Protein AF-A0A8B8G9J5-F1 (afdb_monomer_lite)

Organism: NCBI:txid143950

Radius of gyration: 15.04 Å; chains: 1; bounding box: 40×35×44 Å

Secondary structure (DSSP, 8-state):
----SS-HHHHTHHHHSTHHHHHHHHHH-HHHHHHHHTS-HHHHHHHHHHHHHHH----BTTBPPPPHHHHHHHHHHHHHH---HHHHHHHHS--HHHHHHHHHHHHHHHHHHHHHHH--

Structure (mmCIF, N/CA/C/O backbone):
data_AF-A0A8B8G9J5-F1
#
_entry.id   AF-A0A8B8G9J5-F1
#
loop_
_atom_site.group_PDB
_atom_site.id
_atom_site.type_symbol
_atom_site.label_atom_id
_atom_site.label_alt_id
_atom_site.label_comp_id
_atom_site.label_asym_id
_atom_site.label_entity_id
_atom_site.label_seq_id
_atom_site.pdbx_PDB_ins_code
_atom_site.Cartn_x
_atom_site.Cartn_y
_atom_site.Cartn_z
_atom_site.occupancy
_atom_site.B_iso_or_equiv
_atom_site.auth_seq_id
_atom_site.auth_comp_id
_atom_site.auth_asym_id
_atom_site.auth_atom_id
_atom_site.pdbx_PDB_model_num
ATOM 1 N N . MET A 1 1 ? 13.638 -12.568 -29.662 1.00 49.88 1 MET A N 1
ATOM 2 C CA . MET A 1 1 ? 13.649 -11.459 -28.677 1.00 49.88 1 MET A CA 1
ATOM 3 C C . MET A 1 1 ? 13.140 -12.001 -27.340 1.00 49.88 1 MET A C 1
ATOM 5 O O . MET A 1 1 ? 11.997 -12.434 -27.282 1.00 49.88 1 MET A O 1
ATOM 9 N N . ARG A 1 2 ? 13.976 -12.105 -26.293 1.00 57.41 2 ARG A N 1
ATOM 10 C CA . ARG A 1 2 ? 13.535 -12.636 -24.984 1.00 57.41 2 ARG A CA 1
ATOM 11 C C . ARG A 1 2 ? 12.604 -11.619 -24.310 1.00 57.41 2 ARG A C 1
ATOM 13 O O . ARG A 1 2 ? 12.999 -10.474 -24.098 1.00 57.41 2 ARG A O 1
ATOM 20 N N . ARG A 1 3 ? 11.370 -12.023 -23.993 1.00 68.06 3 ARG A N 1
ATOM 21 C CA . ARG A 1 3 ? 10.384 -11.196 -23.280 1.00 68.06 3 ARG A CA 1
ATOM 22 C C . ARG A 1 3 ? 10.941 -10.893 -21.884 1.00 68.06 3 ARG A C 1
ATOM 24 O O . ARG A 1 3 ? 11.170 -11.819 -21.110 1.00 68.06 3 ARG A O 1
ATOM 31 N N . LYS A 1 4 ? 11.220 -9.619 -21.574 1.00 71.56 4 LYS A N 1
ATOM 32 C CA . LYS A 1 4 ? 11.638 -9.217 -20.219 1.00 71.56 4 LYS A CA 1
ATOM 33 C C . LYS A 1 4 ? 10.503 -9.555 -19.253 1.00 71.56 4 LYS A C 1
ATOM 35 O O . LYS A 1 4 ? 9.411 -9.013 -19.397 1.00 71.56 4 LYS A O 1
ATOM 40 N N . TRP A 1 5 ? 10.772 -10.460 -18.315 1.00 75.62 5 TRP A N 1
ATOM 41 C CA . TRP A 1 5 ? 9.783 -10.974 -17.365 1.00 75.62 5 TRP A CA 1
ATOM 42 C C . TRP A 1 5 ? 9.263 -9.874 -16.426 1.00 75.62 5 TRP A C 1
ATOM 44 O O . TRP A 1 5 ? 8.059 -9.739 -16.242 1.00 75.62 5 TRP A O 1
ATOM 54 N N . VAL A 1 6 ? 10.158 -9.011 -15.927 1.00 81.88 6 VAL A N 1
ATOM 55 C CA . VAL A 1 6 ? 9.835 -7.801 -15.152 1.00 81.88 6 VAL A CA 1
ATOM 56 C C . VAL A 1 6 ? 10.742 -6.651 -15.610 1.00 81.88 6 VAL A C 1
ATOM 58 O O . VAL A 1 6 ? 11.882 -6.866 -16.024 1.00 81.88 6 VAL A O 1
ATOM 61 N N . LYS A 1 7 ? 10.235 -5.411 -15.582 1.00 88.19 7 LYS A N 1
ATOM 62 C CA . LYS A 1 7 ? 11.041 -4.213 -15.877 1.00 88.19 7 LYS A CA 1
ATOM 63 C C . LYS A 1 7 ? 12.026 -3.968 -14.728 1.00 88.19 7 LYS A C 1
ATOM 65 O O . LYS A 1 7 ? 11.616 -3.984 -13.576 1.00 88.19 7 LYS A O 1
ATOM 70 N N . ASN A 1 8 ? 13.288 -3.662 -15.031 1.00 90.44 8 ASN A N 1
ATOM 71 C CA . ASN A 1 8 ? 14.350 -3.524 -14.019 1.00 90.44 8 ASN A CA 1
ATOM 72 C C . ASN A 1 8 ? 14.001 -2.566 -12.866 1.00 90.44 8 ASN A C 1
ATOM 74 O O . ASN A 1 8 ? 14.330 -2.851 -11.722 1.00 90.44 8 ASN A O 1
ATOM 78 N N . TRP A 1 9 ? 13.322 -1.453 -13.148 1.00 90.50 9 TRP A N 1
ATOM 79 C CA . TRP A 1 9 ? 12.940 -0.486 -12.114 1.00 90.50 9 TRP A CA 1
ATOM 80 C C . TRP A 1 9 ? 11.832 -1.007 -11.179 1.00 90.50 9 TRP A C 1
ATOM 82 O O . TRP A 1 9 ? 11.845 -0.677 -10.004 1.00 90.50 9 TRP A O 1
ATOM 92 N N . LEU A 1 10 ? 10.934 -1.882 -11.659 1.00 89.88 10 LEU A N 1
ATOM 93 C CA . LEU A 1 10 ? 9.927 -2.561 -10.823 1.00 89.88 10 LEU A CA 1
ATOM 94 C C . LEU A 1 10 ? 10.555 -3.648 -9.941 1.00 89.88 10 LEU A C 1
ATOM 96 O O . LEU A 1 10 ? 10.069 -3.925 -8.850 1.00 89.88 10 LEU A O 1
ATOM 100 N N . ALA A 1 11 ? 11.626 -4.287 -10.420 1.00 87.75 11 ALA A N 1
ATOM 101 C CA . ALA A 1 11 ? 12.386 -5.241 -9.615 1.00 87.75 11 ALA A CA 1
ATOM 102 C C . ALA A 1 11 ? 13.159 -4.550 -8.476 1.00 87.75 11 ALA A C 1
ATOM 104 O O . ALA A 1 11 ? 13.412 -5.180 -7.458 1.00 87.75 11 ALA A O 1
ATOM 105 N N . ARG A 1 12 ? 13.486 -3.259 -8.640 1.00 88.62 12 ARG A N 1
ATOM 106 C CA . ARG A 1 12 ? 14.212 -2.408 -7.681 1.00 88.62 12 ARG A CA 1
ATOM 107 C C . ARG A 1 12 ? 13.273 -1.416 -6.977 1.00 88.62 12 ARG A C 1
ATOM 109 O O . ARG A 1 12 ? 13.561 -0.220 -6.900 1.00 88.62 12 ARG A O 1
ATOM 116 N N . ARG A 1 13 ? 12.098 -1.891 -6.548 1.00 87.50 13 ARG A N 1
ATOM 117 C CA . ARG A 1 13 ? 11.067 -1.047 -5.909 1.00 87.50 13 ARG A CA 1
ATOM 118 C C . ARG A 1 13 ? 11.510 -0.470 -4.562 1.00 87.50 13 ARG A C 1
ATOM 120 O O . ARG A 1 13 ? 11.020 0.573 -4.165 1.00 87.50 13 ARG A O 1
ATOM 127 N N . ASP A 1 14 ? 12.445 -1.128 -3.894 1.00 86.12 14 ASP A N 1
ATOM 128 C CA . ASP A 1 14 ? 13.131 -0.662 -2.688 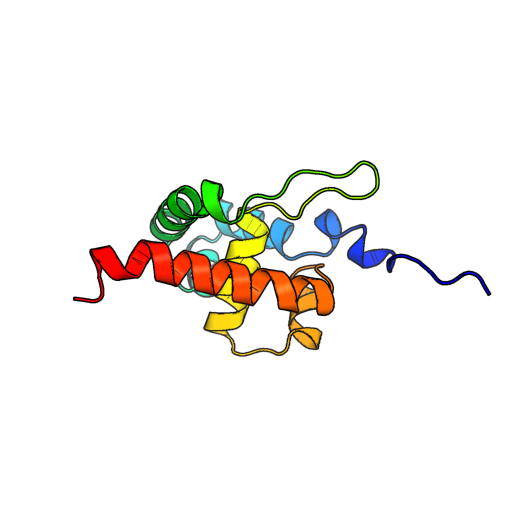1.00 86.12 14 ASP A CA 1
ATOM 129 C C . ASP A 1 14 ? 13.892 0.652 -2.920 1.00 86.12 14 ASP A C 1
ATOM 131 O O . ASP A 1 14 ? 13.998 1.478 -2.021 1.00 86.12 14 ASP A O 1
ATOM 135 N N . LEU A 1 15 ? 14.378 0.877 -4.144 1.00 86.88 15 LEU A N 1
ATOM 136 C CA . LEU A 1 15 ? 15.111 2.091 -4.503 1.00 86.88 15 LEU A CA 1
ATOM 137 C C . LEU A 1 15 ? 14.226 3.160 -5.140 1.00 86.88 15 LEU A C 1
ATOM 139 O O . LEU A 1 15 ? 14.432 4.344 -4.900 1.00 86.88 15 LEU A O 1
ATOM 143 N N . PHE A 1 16 ? 13.282 2.754 -5.993 1.00 89.06 16 PHE A N 1
ATOM 144 C CA . PHE A 1 16 ? 12.488 3.688 -6.804 1.00 89.06 16 PHE A CA 1
ATOM 145 C C . PHE A 1 16 ? 11.046 3.873 -6.323 1.00 89.06 16 PHE A C 1
ATOM 147 O O . PHE A 1 16 ? 10.352 4.759 -6.815 1.00 89.06 16 PHE A O 1
ATOM 154 N N . GLY A 1 17 ? 10.573 3.032 -5.406 1.00 91.25 17 GLY A N 1
ATOM 155 C CA . GLY A 1 17 ? 9.257 3.160 -4.799 1.00 91.25 17 GLY A CA 1
ATOM 156 C C . GLY A 1 17 ? 9.252 4.187 -3.671 1.00 91.25 17 GLY A C 1
ATOM 157 O O . GLY A 1 17 ? 10.269 4.499 -3.057 1.00 91.25 17 GLY A O 1
ATOM 158 N N . HIS A 1 18 ? 8.064 4.684 -3.353 1.00 94.38 18 HIS A N 1
ATOM 159 C CA . HIS A 1 18 ? 7.844 5.684 -2.312 1.00 94.38 18 HIS A CA 1
ATOM 160 C C . HIS A 1 18 ? 8.210 5.253 -0.884 1.00 94.38 18 HIS A C 1
ATOM 162 O O . HIS A 1 18 ? 8.227 6.110 -0.010 1.00 94.38 18 HIS A O 1
ATOM 168 N N . MET A 1 19 ? 8.507 3.977 -0.613 1.00 94.75 19 MET A N 1
ATOM 169 C CA . MET A 1 19 ? 8.745 3.502 0.757 1.00 94.75 19 MET A CA 1
ATOM 170 C C . MET A 1 19 ? 9.930 4.201 1.422 1.00 94.75 19 MET A C 1
ATOM 172 O O . MET A 1 19 ? 9.847 4.560 2.592 1.00 94.75 19 MET A O 1
ATOM 176 N N . THR A 1 20 ? 10.992 4.475 0.663 1.00 93.31 20 THR A N 1
ATOM 177 C CA . THR A 1 20 ? 12.154 5.230 1.154 1.00 93.31 20 THR A CA 1
ATOM 178 C C . THR A 1 20 ? 11.767 6.649 1.565 1.00 93.31 20 THR A C 1
ATOM 180 O O . THR A 1 20 ? 12.155 7.101 2.637 1.00 93.31 20 THR A O 1
ATOM 183 N N . LEU A 1 21 ? 10.935 7.323 0.763 1.00 94.69 21 LEU A N 1
ATOM 184 C CA . LEU A 1 21 ? 10.392 8.635 1.118 1.00 94.69 21 LEU A CA 1
ATOM 185 C C . LEU A 1 21 ? 9.488 8.546 2.353 1.00 94.69 21 LEU A C 1
ATOM 187 O O . LEU A 1 21 ? 9.582 9.385 3.234 1.00 94.69 21 LEU A O 1
ATOM 191 N N . LEU A 1 22 ? 8.618 7.541 2.448 1.00 95.50 22 LEU A N 1
ATOM 192 C CA . LEU A 1 22 ? 7.703 7.411 3.585 1.00 95.50 22 LEU A CA 1
ATOM 193 C C . LEU A 1 22 ? 8.434 7.150 4.900 1.00 95.50 22 LEU A C 1
ATOM 195 O O . LEU A 1 22 ? 7.986 7.636 5.935 1.00 95.50 22 LEU A O 1
ATOM 199 N N . LYS A 1 23 ? 9.566 6.442 4.858 1.00 94.69 23 LYS A N 1
ATOM 200 C CA . LYS A 1 23 ? 10.442 6.289 6.018 1.00 94.69 23 LYS A CA 1
ATOM 201 C C . LYS A 1 23 ? 11.013 7.637 6.468 1.00 94.69 23 LYS A C 1
ATOM 203 O O . LYS A 1 23 ? 10.898 7.969 7.642 1.00 94.69 23 LYS A O 1
ATOM 208 N N . GLU A 1 24 ? 11.537 8.425 5.531 1.00 96.31 24 GLU A N 1
ATOM 209 C CA . GLU A 1 24 ? 12.049 9.776 5.795 1.00 96.31 24 GLU A CA 1
ATOM 210 C C . GLU A 1 24 ? 10.963 10.688 6.390 1.00 96.31 24 GLU A C 1
ATOM 212 O O . GLU A 1 24 ? 11.170 11.322 7.421 1.00 96.31 24 GLU A O 1
ATOM 217 N N . LEU A 1 25 ? 9.762 10.698 5.798 1.00 96.69 25 LEU A N 1
ATOM 218 C CA . LEU A 1 25 ? 8.640 11.496 6.303 1.00 96.69 25 LEU A CA 1
ATOM 219 C C . LEU A 1 25 ? 8.184 11.040 7.693 1.00 96.69 25 LEU A C 1
ATOM 22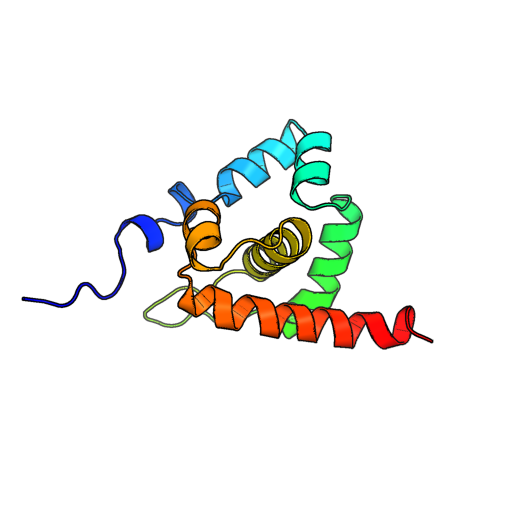1 O O . LEU A 1 25 ? 7.772 11.858 8.507 1.00 96.69 25 LEU A O 1
ATOM 225 N N . ASN A 1 26 ? 8.245 9.744 7.987 1.00 95.44 26 ASN A N 1
ATOM 226 C CA . ASN A 1 26 ? 7.885 9.236 9.305 1.00 95.44 26 ASN A CA 1
ATOM 227 C C . ASN A 1 26 ? 8.850 9.692 10.404 1.00 95.44 26 ASN A C 1
ATOM 229 O O . ASN A 1 26 ? 8.417 9.911 11.532 1.00 95.44 26 ASN A O 1
ATOM 233 N N . GLU A 1 27 ? 10.135 9.811 10.083 1.00 95.69 27 GLU A N 1
ATOM 234 C CA . GLU A 1 27 ? 11.176 10.192 11.039 1.00 95.69 27 GLU A CA 1
ATOM 235 C C . GLU A 1 27 ? 11.285 11.716 11.188 1.00 95.69 27 GLU A C 1
ATOM 237 O O . GLU A 1 27 ? 11.427 12.206 12.309 1.00 95.69 27 GLU A O 1
ATOM 242 N N . ASN A 1 28 ? 11.156 12.463 10.086 1.00 97.25 28 ASN A N 1
ATOM 243 C CA . ASN A 1 28 ? 11.504 13.884 10.048 1.00 97.25 28 ASN A CA 1
ATOM 244 C C . ASN A 1 28 ? 10.311 14.821 9.781 1.00 97.25 28 ASN A C 1
ATOM 246 O O . ASN A 1 28 ? 10.335 15.958 10.238 1.00 97.25 28 ASN A O 1
ATOM 250 N N . GLU A 1 29 ? 9.248 14.364 9.104 1.00 97.00 29 GLU A N 1
ATOM 251 C CA . GLU A 1 29 ? 8.133 15.220 8.647 1.00 97.00 29 GLU A CA 1
ATOM 252 C C . GLU A 1 29 ? 6.744 14.560 8.836 1.00 97.00 29 GLU A C 1
ATOM 254 O O . GLU A 1 29 ? 6.025 14.255 7.871 1.00 97.00 29 GLU A O 1
ATOM 259 N N . PRO A 1 30 ? 6.295 14.331 10.087 1.00 94.50 30 PRO A N 1
ATOM 260 C CA . PRO A 1 30 ? 5.082 13.556 10.372 1.00 94.50 30 PRO A CA 1
ATOM 261 C C . PRO A 1 30 ? 3.790 14.200 9.840 1.00 94.50 30 PRO A C 1
ATOM 263 O O . PRO A 1 30 ? 2.811 13.499 9.565 1.00 94.50 30 PRO A O 1
ATOM 266 N N . ASN A 1 31 ? 3.768 15.525 9.664 1.00 96.31 31 ASN A N 1
ATOM 267 C CA . ASN A 1 31 ? 2.637 16.226 9.050 1.00 96.31 31 ASN A CA 1
ATOM 268 C C . ASN A 1 31 ? 2.508 15.896 7.558 1.00 96.31 31 ASN A C 1
ATOM 270 O O . ASN A 1 31 ? 1.393 15.679 7.072 1.00 96.31 31 ASN A O 1
ATOM 274 N N . ASP A 1 32 ? 3.631 15.782 6.853 1.00 96.81 32 ASP A N 1
ATOM 275 C CA . ASP A 1 32 ? 3.651 15.388 5.448 1.00 96.81 32 ASP A CA 1
ATOM 276 C C . ASP A 1 32 ? 3.304 13.912 5.286 1.00 96.81 32 ASP A C 1
ATOM 278 O O . ASP A 1 32 ? 2.541 13.563 4.382 1.00 96.81 32 ASP A O 1
ATOM 282 N N . LEU A 1 33 ? 3.751 13.050 6.207 1.00 96.25 33 LEU A N 1
ATOM 283 C CA . LEU A 1 33 ? 3.300 11.660 6.250 1.00 96.25 33 LEU A CA 1
ATOM 284 C C 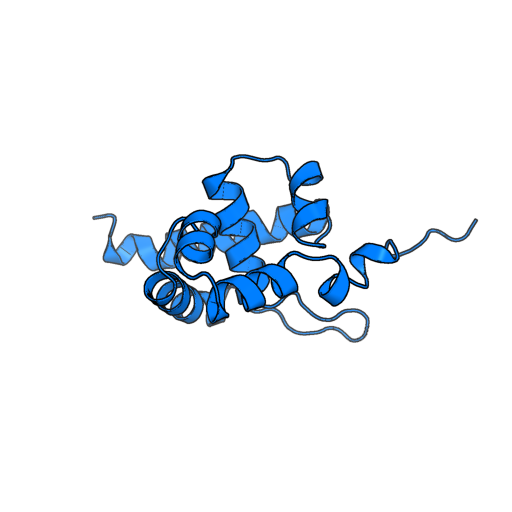. LEU A 1 33 ? 1.779 11.576 6.442 1.00 96.25 33 LEU A C 1
ATOM 286 O O . LEU A 1 33 ? 1.098 10.862 5.703 1.00 96.25 33 LEU A O 1
ATOM 290 N N . LYS A 1 34 ? 1.223 12.338 7.391 1.00 95.62 34 LYS A N 1
ATOM 291 C CA . LYS A 1 34 ? -0.226 12.396 7.626 1.00 95.62 34 LYS A CA 1
ATOM 292 C C . LYS A 1 34 ? -0.977 12.880 6.386 1.00 95.62 34 LYS A C 1
ATOM 294 O O . LYS A 1 34 ? -2.007 12.309 6.027 1.00 95.62 34 LYS A O 1
ATOM 299 N N . ASN A 1 35 ? -0.466 13.906 5.705 1.00 95.25 35 ASN A N 1
ATOM 300 C CA . ASN A 1 35 ? -1.030 14.385 4.445 1.00 95.25 35 ASN A CA 1
ATOM 301 C C . ASN A 1 35 ? -0.952 13.312 3.346 1.00 95.25 35 ASN A C 1
ATOM 303 O O . ASN A 1 35 ? -1.910 13.128 2.592 1.00 95.25 35 ASN A O 1
ATOM 307 N N . TYR A 1 36 ? 0.153 12.566 3.284 1.00 94.88 36 TYR A N 1
ATOM 308 C CA . TYR A 1 36 ? 0.356 11.487 2.324 1.00 94.88 36 TYR A CA 1
ATOM 309 C C . TYR A 1 36 ? -0.635 10.336 2.523 1.00 94.88 36 TYR A C 1
ATOM 311 O O .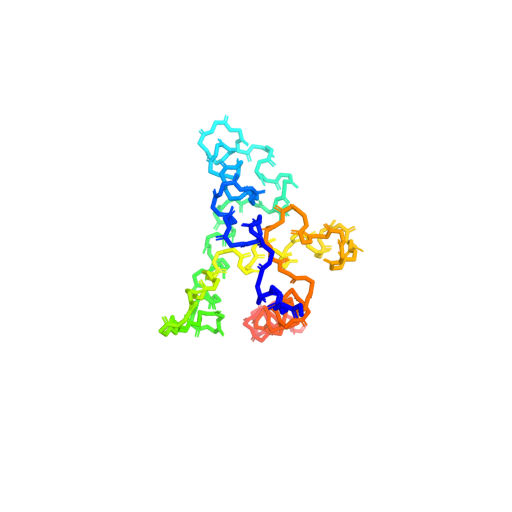 TYR A 1 36 ? -1.248 9.890 1.549 1.00 94.88 36 TYR A O 1
ATOM 319 N N . LEU A 1 37 ? -0.778 9.862 3.766 1.00 93.69 37 LEU A N 1
ATOM 320 C CA . LEU A 1 37 ? -1.637 8.736 4.148 1.00 93.69 37 LEU A CA 1
ATOM 321 C C . LEU A 1 37 ? -3.117 9.128 4.277 1.00 93.69 37 LEU A C 1
ATOM 323 O O . LEU A 1 37 ? -3.974 8.250 4.277 1.00 93.69 37 LEU A O 1
ATOM 327 N N . ARG A 1 38 ? -3.421 10.430 4.396 1.00 94.56 38 ARG A N 1
ATOM 328 C CA . ARG A 1 38 ? -4.738 10.976 4.790 1.00 94.56 38 ARG A CA 1
ATOM 329 C C . ARG A 1 38 ? -5.235 10.475 6.152 1.00 94.56 38 ARG A C 1
ATOM 331 O O . ARG A 1 38 ? -6.424 10.549 6.442 1.00 94.56 38 ARG A O 1
ATOM 338 N N . MET A 1 39 ? -4.325 10.006 7.000 1.00 94.88 39 MET A N 1
ATOM 339 C CA . MET A 1 39 ? -4.598 9.531 8.355 1.00 94.88 39 MET A CA 1
ATOM 340 C C . MET A 1 39 ? -3.364 9.703 9.233 1.00 94.88 39 MET A C 1
ATOM 342 O O . MET A 1 39 ? -2.254 9.863 8.723 1.00 94.88 39 MET A O 1
ATOM 346 N N . SER A 1 40 ? -3.553 9.710 10.552 1.00 95.94 40 SER A N 1
ATOM 347 C CA . SER A 1 40 ? -2.423 9.753 11.477 1.00 95.94 40 SER A CA 1
ATOM 348 C C . SER A 1 40 ? -1.629 8.440 11.417 1.00 95.94 40 SER A C 1
ATOM 350 O O . SER A 1 40 ? -2.186 7.387 11.102 1.00 95.94 40 SER A O 1
ATOM 352 N N . LYS A 1 41 ? -0.328 8.485 11.730 1.00 95.56 41 LYS A N 1
ATOM 353 C CA . LYS A 1 41 ? 0.502 7.273 11.795 1.00 95.56 41 LYS A CA 1
ATOM 354 C C . LYS A 1 41 ? -0.020 6.246 12.819 1.00 95.56 41 LYS A C 1
ATOM 356 O O . LYS A 1 41 ? -0.099 5.078 12.454 1.00 95.56 41 LYS A O 1
ATOM 361 N N . PRO A 1 42 ? -0.458 6.636 14.034 1.00 97.38 42 PRO A N 1
ATOM 362 C CA . PRO A 1 42 ? -1.062 5.688 14.971 1.00 97.38 42 PRO A CA 1
ATOM 363 C C . PRO A 1 42 ? -2.324 4.997 14.434 1.00 97.38 42 PRO A C 1
ATOM 365 O O . PRO A 1 42 ? -2.482 3.791 14.614 1.00 97.38 42 PRO A O 1
ATOM 368 N N . ASP A 1 43 ? -3.205 5.730 13.744 1.00 95.81 43 ASP A N 1
ATOM 369 C CA . ASP A 1 43 ? -4.404 5.133 13.136 1.00 95.81 43 ASP A CA 1
ATOM 370 C C . ASP A 1 43 ? -4.031 4.176 12.002 1.00 95.81 43 ASP A C 1
ATOM 372 O O . ASP A 1 43 ? -4.616 3.099 11.878 1.00 95.81 43 ASP A O 1
ATOM 376 N N . PHE A 1 44 ? -3.028 4.551 11.201 1.00 97.00 44 PHE A N 1
ATOM 377 C CA . PHE A 1 44 ? -2.478 3.695 10.157 1.00 97.00 44 PHE A CA 1
ATOM 378 C C . PHE A 1 44 ? -1.927 2.389 10.732 1.00 97.00 44 PHE A C 1
ATOM 380 O O . PHE A 1 44 ? -2.258 1.324 10.220 1.00 97.00 44 PHE A O 1
ATOM 387 N N . ASP A 1 45 ? -1.132 2.452 11.802 1.00 97.44 45 ASP A N 1
ATOM 388 C CA . ASP A 1 45 ? -0.542 1.266 12.432 1.00 97.44 45 ASP A CA 1
ATOM 389 C C . ASP A 1 45 ? -1.613 0.340 12.997 1.00 97.44 45 ASP A C 1
ATOM 391 O O . ASP A 1 45 ? -1.601 -0.863 12.736 1.00 97.44 45 ASP A O 1
ATOM 395 N N . ARG A 1 46 ? -2.610 0.912 13.678 1.00 96.44 46 ARG A N 1
ATOM 396 C CA . ARG A 1 46 ? -3.751 0.151 14.185 1.00 96.44 46 ARG A CA 1
ATOM 397 C C . ARG A 1 46 ? -4.521 -0.537 13.060 1.00 96.44 46 ARG A C 1
ATOM 399 O O . ARG A 1 46 ? -4.880 -1.706 13.188 1.00 96.44 46 ARG A O 1
ATOM 406 N N . LEU A 1 47 ? -4.791 0.174 11.966 1.00 96.25 47 LEU A N 1
ATOM 407 C CA . LEU A 1 47 ? -5.476 -0.393 10.806 1.00 96.25 47 LEU A CA 1
ATOM 408 C C . LEU A 1 47 ? -4.635 -1.493 10.146 1.00 96.25 47 LEU A C 1
ATOM 410 O O . LEU A 1 47 ? -5.164 -2.541 9.777 1.00 96.25 47 LEU A O 1
ATOM 414 N N . LEU A 1 48 ? -3.328 -1.269 10.016 1.00 97.38 48 LEU A N 1
ATOM 415 C CA . LEU A 1 48 ? -2.398 -2.235 9.454 1.00 97.38 48 LEU A CA 1
ATOM 416 C C . LEU A 1 48 ? -2.382 -3.521 10.275 1.00 97.38 48 LEU A C 1
ATOM 418 O O . LEU A 1 48 ? -2.479 -4.594 9.689 1.00 97.38 48 LEU A O 1
ATOM 422 N N . ASP A 1 49 ? -2.313 -3.437 11.600 1.00 96.94 49 ASP A N 1
ATOM 423 C CA . ASP A 1 49 ? -2.282 -4.617 12.465 1.00 96.94 49 ASP A CA 1
ATOM 424 C C . ASP A 1 49 ? -3.565 -5.448 12.376 1.00 96.94 49 ASP A C 1
ATOM 426 O O . ASP A 1 49 ? -3.491 -6.676 12.329 1.00 96.94 49 ASP A O 1
ATOM 430 N N . LEU A 1 50 ? -4.725 -4.798 12.242 1.00 95.25 50 LEU A N 1
ATOM 431 C CA . LEU A 1 50 ? -5.986 -5.492 11.970 1.00 95.25 50 LEU A CA 1
ATOM 432 C C . LEU A 1 50 ? -5.978 -6.184 10.599 1.00 95.25 50 LEU A C 1
ATOM 434 O O . LEU A 1 50 ? -6.448 -7.310 10.467 1.00 95.25 50 LEU A O 1
ATOM 438 N N . LEU A 1 51 ? -5.427 -5.533 9.572 1.00 95.12 51 LEU A N 1
ATOM 439 C CA . LEU A 1 51 ? -5.426 -6.050 8.201 1.00 95.12 51 LEU A CA 1
ATOM 440 C C . LEU A 1 51 ? -4.339 -7.089 7.927 1.00 95.12 51 LEU A C 1
ATOM 442 O O . LEU A 1 51 ? -4.524 -7.925 7.039 1.00 95.12 51 LEU A O 1
ATOM 446 N N . ARG A 1 52 ? -3.206 -7.053 8.642 1.00 94.69 52 ARG A N 1
ATOM 447 C CA . ARG A 1 52 ? -2.052 -7.952 8.458 1.00 94.69 52 ARG A CA 1
ATOM 448 C C . ARG A 1 52 ? -2.454 -9.416 8.236 1.00 94.69 52 ARG A C 1
ATOM 450 O O . ARG A 1 52 ? -1.984 -9.965 7.235 1.00 94.69 52 ARG A O 1
ATOM 457 N N . PRO A 1 53 ? -3.311 -10.056 9.058 1.00 94.06 53 PRO A N 1
ATOM 458 C CA . PRO A 1 53 ? -3.689 -11.456 8.841 1.00 94.06 53 PRO A CA 1
ATOM 459 C C . PRO A 1 53 ? -4.469 -11.705 7.538 1.00 94.06 53 PRO A C 1
ATOM 461 O O . PRO A 1 53 ? -4.446 -12.818 7.023 1.00 94.06 53 PRO A O 1
ATOM 464 N N . HIS A 1 54 ? -5.109 -10.683 6.965 1.00 92.69 54 HIS A N 1
ATOM 465 C CA . HIS A 1 54 ? -5.955 -10.800 5.773 1.00 92.69 54 HIS A CA 1
ATOM 466 C C . HIS A 1 54 ? -5.224 -10.463 4.466 1.00 92.69 54 HIS A C 1
ATOM 468 O O . HIS A 1 54 ? -5.564 -11.000 3.410 1.00 92.69 54 HIS A O 1
ATOM 474 N N . ILE A 1 55 ? -4.223 -9.575 4.513 1.00 93.75 55 ILE A N 1
ATOM 475 C CA . ILE A 1 55 ? -3.556 -9.059 3.303 1.00 93.75 55 ILE A CA 1
ATOM 476 C C . ILE A 1 55 ? -2.093 -9.491 3.155 1.00 93.75 55 ILE A C 1
ATOM 478 O O . ILE A 1 55 ? -1.499 -9.255 2.099 1.00 93.75 55 ILE A O 1
ATOM 482 N N . THR A 1 56 ? -1.505 -10.134 4.169 1.00 93.31 56 THR A N 1
ATOM 483 C CA . THR A 1 56 ? -0.156 -10.708 4.063 1.00 93.31 56 THR A CA 1
ATOM 484 C C . THR A 1 56 ? -0.160 -11.876 3.078 1.00 93.31 56 THR A C 1
ATOM 486 O O . THR A 1 56 ? -1.043 -12.733 3.098 1.00 93.31 56 THR A O 1
ATOM 489 N N . LYS A 1 57 ? 0.837 -11.914 2.192 1.00 90.19 57 LYS A N 1
ATOM 490 C CA . LYS A 1 57 ? 1.051 -13.012 1.241 1.00 90.19 57 LYS A CA 1
ATOM 491 C C . LYS A 1 57 ? 2.406 -13.656 1.514 1.00 90.19 57 LYS A C 1
ATOM 493 O O . LYS A 1 57 ? 3.305 -13.003 2.034 1.00 90.19 57 LYS A O 1
ATOM 498 N N . GLN A 1 58 ? 2.531 -14.931 1.163 1.00 85.44 58 GLN A N 1
ATOM 499 C CA . GLN A 1 58 ? 3.781 -15.672 1.304 1.00 85.44 58 GLN A CA 1
ATOM 500 C C . GLN A 1 58 ? 4.738 -15.358 0.154 1.00 85.44 58 GLN A C 1
ATOM 502 O O . GLN A 1 58 ? 4.312 -15.175 -0.991 1.00 85.44 58 GLN A O 1
ATOM 507 N N . ASP A 1 59 ? 6.030 -15.332 0.469 1.00 85.62 59 ASP A N 1
ATOM 508 C CA . ASP A 1 59 ? 7.085 -15.278 -0.533 1.00 85.62 59 ASP A CA 1
ATOM 509 C C . ASP A 1 59 ? 7.057 -16.531 -1.411 1.00 85.62 59 ASP A C 1
ATOM 511 O O . ASP A 1 59 ? 6.760 -17.638 -0.962 1.00 85.62 59 ASP A O 1
ATOM 515 N N . THR A 1 60 ? 7.399 -16.358 -2.684 1.00 80.50 60 THR A N 1
ATOM 516 C CA . THR A 1 60 ? 7.605 -17.474 -3.611 1.00 80.50 60 THR A CA 1
ATOM 517 C C . THR A 1 60 ? 9.081 -17.572 -3.973 1.00 80.50 60 THR A C 1
ATOM 519 O O . THR A 1 60 ? 9.800 -16.575 -3.923 1.00 80.50 60 THR A O 1
ATOM 522 N N . VAL A 1 61 ? 9.520 -18.745 -4.442 1.00 74.62 61 VAL A N 1
ATOM 523 C CA . VAL A 1 61 ? 10.907 -18.981 -4.899 1.00 74.62 61 VAL A CA 1
ATOM 524 C C . VAL A 1 61 ? 11.372 -17.943 -5.931 1.00 74.62 61 VAL A C 1
ATOM 526 O O . VAL A 1 61 ? 12.549 -17.603 -5.985 1.00 74.62 61 VAL A O 1
ATOM 529 N N . MET A 1 62 ? 10.454 -17.424 -6.753 1.00 70.50 62 MET A N 1
ATOM 530 C CA . MET A 1 62 ? 10.780 -16.499 -7.844 1.00 70.50 62 MET A CA 1
ATOM 531 C C . MET A 1 62 ? 10.567 -15.021 -7.498 1.00 70.50 62 MET A C 1
ATOM 533 O O . MET A 1 62 ? 11.079 -14.154 -8.207 1.00 70.50 62 MET A O 1
ATOM 537 N N . ARG A 1 63 ? 9.772 -14.700 -6.470 1.00 72.88 63 ARG A N 1
ATOM 538 C CA . ARG A 1 63 ? 9.408 -13.315 -6.143 1.00 72.88 63 ARG A CA 1
ATOM 539 C C . ARG A 1 63 ? 8.999 -13.181 -4.682 1.00 72.88 63 ARG A C 1
ATOM 541 O O . ARG A 1 63 ? 8.111 -13.902 -4.224 1.00 72.88 63 ARG A O 1
ATOM 548 N N . GLN A 1 64 ? 9.579 -12.188 -4.013 1.00 83.50 64 GLN A N 1
ATOM 549 C CA . GLN A 1 64 ? 9.112 -11.749 -2.704 1.00 83.50 64 GLN A CA 1
ATOM 550 C C . GLN A 1 64 ? 7.726 -11.116 -2.806 1.00 83.50 64 GLN A C 1
ATOM 552 O O . GLN A 1 64 ? 7.437 -10.344 -3.731 1.00 83.50 64 GLN A O 1
ATOM 557 N N . ALA A 1 65 ? 6.872 -11.455 -1.851 1.00 90.00 65 ALA A N 1
ATOM 558 C CA . ALA A 1 65 ? 5.569 -10.858 -1.693 1.00 90.00 65 ALA A CA 1
ATOM 559 C C . ALA A 1 65 ? 5.701 -9.356 -1.424 1.00 90.00 65 ALA A C 1
ATOM 561 O O . ALA A 1 65 ? 6.699 -8.866 -0.894 1.00 90.00 65 ALA A O 1
ATOM 562 N N . ILE A 1 66 ? 4.669 -8.611 -1.811 1.00 92.94 66 ILE A N 1
ATOM 563 C CA . ILE A 1 66 ? 4.560 -7.205 -1.427 1.00 92.94 66 ILE A CA 1
ATOM 564 C C . ILE A 1 66 ? 4.061 -7.185 0.027 1.00 92.94 66 ILE A C 1
ATOM 566 O O . ILE A 1 66 ? 2.987 -7.747 0.278 1.00 92.94 66 ILE A O 1
ATOM 570 N N . PRO A 1 67 ? 4.809 -6.579 0.967 1.00 94.69 67 PRO A N 1
ATOM 571 C CA . PRO A 1 67 ? 4.440 -6.486 2.375 1.00 94.69 67 PRO A CA 1
ATOM 572 C C . PRO A 1 67 ? 3.048 -5.890 2.590 1.00 94.69 67 PRO A C 1
ATOM 574 O O . PRO A 1 67 ? 2.605 -5.030 1.829 1.00 94.69 67 PRO A O 1
ATOM 577 N N . ALA A 1 68 ? 2.376 -6.303 3.668 1.00 96.56 68 ALA A N 1
ATOM 578 C CA . ALA A 1 68 ? 1.056 -5.783 4.039 1.00 96.56 68 ALA A CA 1
ATOM 579 C C . ALA A 1 68 ? 1.031 -4.246 4.140 1.00 96.56 68 ALA A C 1
ATOM 581 O O . ALA A 1 68 ? 0.075 -3.616 3.696 1.00 96.56 68 ALA A O 1
ATOM 582 N N . GLU A 1 69 ? 2.108 -3.651 4.653 1.00 96.38 69 GLU A N 1
ATOM 583 C CA . GLU A 1 69 ? 2.278 -2.201 4.751 1.00 96.38 69 GLU A CA 1
ATOM 584 C C . GLU A 1 69 ? 2.265 -1.525 3.371 1.00 96.38 69 GLU A C 1
ATOM 586 O O . GLU A 1 69 ? 1.426 -0.663 3.122 1.00 96.38 69 GLU A O 1
ATOM 591 N N . GLU A 1 70 ? 3.114 -1.974 2.437 1.00 96.31 70 GLU A N 1
ATOM 592 C CA . GLU A 1 70 ? 3.151 -1.467 1.055 1.00 96.31 70 GLU A CA 1
ATOM 593 C C . GLU A 1 70 ? 1.780 -1.606 0.364 1.00 96.31 70 GLU A C 1
ATOM 595 O O . GLU A 1 70 ? 1.332 -0.705 -0.351 1.00 96.31 70 GLU A O 1
ATOM 600 N N . ARG A 1 71 ? 1.079 -2.724 0.602 1.00 97.31 71 ARG A N 1
ATOM 601 C CA . ARG A 1 71 ? -0.270 -2.972 0.064 1.00 97.31 71 ARG A CA 1
ATOM 602 C C . ARG A 1 71 ? -1.292 -1.971 0.598 1.00 97.31 71 ARG A C 1
ATOM 604 O O . ARG A 1 71 ? -2.080 -1.426 -0.183 1.00 97.31 71 ARG A O 1
ATOM 611 N N . LEU A 1 72 ? -1.276 -1.718 1.907 1.00 97.56 72 LEU A N 1
ATOM 612 C CA . LEU A 1 72 ? -2.173 -0.759 2.544 1.00 97.56 72 LEU A CA 1
ATOM 613 C C . LEU A 1 72 ? -1.874 0.668 2.079 1.00 97.56 72 LEU A C 1
ATOM 615 O O . LEU A 1 72 ? -2.793 1.370 1.670 1.00 97.56 72 LEU A O 1
ATOM 619 N N . ILE A 1 73 ? -0.603 1.075 2.041 1.00 97.19 73 ILE A N 1
ATOM 620 C CA . ILE A 1 73 ? -0.186 2.405 1.569 1.00 97.19 73 ILE A CA 1
ATOM 621 C C . ILE A 1 73 ? -0.631 2.632 0.121 1.00 97.19 73 ILE A C 1
ATOM 623 O O . ILE A 1 73 ? -1.206 3.677 -0.186 1.00 97.19 73 ILE A O 1
ATOM 627 N N . ALA A 1 74 ? -0.407 1.665 -0.776 1.00 97.06 74 ALA A N 1
ATOM 628 C CA . ALA A 1 74 ? -0.844 1.772 -2.167 1.00 97.06 74 ALA A CA 1
ATOM 629 C C . ALA A 1 74 ? -2.370 1.940 -2.275 1.00 97.06 74 ALA A C 1
ATOM 631 O O . ALA A 1 74 ? -2.852 2.756 -3.064 1.00 97.06 74 ALA A O 1
ATOM 632 N N . THR A 1 75 ? -3.122 1.213 -1.446 1.00 97.56 75 THR A N 1
ATOM 633 C CA . THR A 1 75 ? -4.588 1.282 -1.391 1.00 97.56 75 THR A CA 1
ATOM 634 C C . THR A 1 75 ? -5.069 2.632 -0.867 1.00 97.56 75 THR A C 1
ATOM 636 O O . THR A 1 75 ? -5.876 3.287 -1.522 1.00 97.56 75 THR A O 1
ATOM 639 N N . LEU A 1 76 ? -4.528 3.111 0.255 1.00 96.50 76 LEU A N 1
ATOM 640 C CA . LEU A 1 76 ? -4.862 4.428 0.803 1.00 96.50 76 LEU A CA 1
ATOM 641 C C . LEU A 1 76 ? -4.511 5.545 -0.177 1.00 96.50 76 LEU A C 1
ATOM 643 O O . LEU A 1 76 ? -5.306 6.457 -0.383 1.00 96.50 76 LEU A O 1
ATOM 647 N N . ARG A 1 77 ? -3.359 5.453 -0.851 1.00 96.31 77 ARG A N 1
ATOM 648 C CA . ARG A 1 77 ? -2.960 6.434 -1.861 1.00 96.31 77 ARG A CA 1
ATOM 649 C C . ARG A 1 77 ? -3.927 6.465 -3.042 1.00 96.31 77 ARG A C 1
ATOM 651 O O . ARG A 1 77 ? -4.244 7.553 -3.529 1.00 96.31 77 ARG A O 1
ATOM 658 N N . PHE A 1 78 ? -4.394 5.303 -3.494 1.00 97.00 78 PHE A N 1
ATOM 659 C CA . PHE A 1 78 ? -5.432 5.201 -4.518 1.00 97.00 78 PHE A CA 1
ATOM 660 C C . PHE A 1 78 ? -6.734 5.863 -4.051 1.00 97.00 78 PHE A C 1
ATOM 662 O O . PHE A 1 78 ? -7.217 6.768 -4.727 1.00 97.00 78 PHE A O 1
ATOM 669 N N . LEU A 1 79 ? -7.244 5.496 -2.871 1.00 95.50 79 LEU A N 1
ATOM 670 C CA . LEU A 1 79 ? -8.483 6.050 -2.308 1.00 95.50 79 LEU A CA 1
ATOM 671 C C . LEU A 1 79 ? -8.402 7.570 -2.090 1.00 95.50 79 LEU A C 1
ATOM 673 O O . LEU A 1 79 ? -9.353 8.291 -2.369 1.00 95.50 79 LEU A O 1
ATOM 677 N N . ALA A 1 80 ? -7.248 8.067 -1.648 1.00 94.56 80 ALA A N 1
ATOM 678 C CA . ALA A 1 80 ? -7.017 9.480 -1.369 1.00 94.56 80 ALA A CA 1
ATOM 679 C C . ALA A 1 80 ? -6.897 10.361 -2.621 1.00 94.56 80 ALA A C 1
ATOM 681 O O . ALA A 1 80 ? -7.048 11.579 -2.518 1.00 94.56 80 ALA A O 1
ATOM 682 N N . THR A 1 81 ? -6.525 9.789 -3.771 1.00 94.88 81 THR A N 1
ATOM 683 C CA . THR A 1 81 ? -6.172 10.575 -4.967 1.00 94.88 81 THR A CA 1
ATOM 684 C C . THR A 1 81 ? -6.973 10.227 -6.216 1.00 94.88 81 THR A C 1
ATOM 686 O O . THR A 1 81 ? -6.946 11.006 -7.163 1.00 94.88 81 THR A O 1
ATOM 689 N N . GLY A 1 82 ? -7.654 9.078 -6.256 1.00 93.50 82 GLY A N 1
ATOM 690 C CA . GLY A 1 82 ? -8.442 8.629 -7.410 1.00 93.50 82 GLY A CA 1
ATOM 691 C C . GLY A 1 82 ? -7.621 8.340 -8.673 1.00 93.50 82 GLY A C 1
ATOM 692 O O . GLY A 1 82 ? -8.173 8.280 -9.769 1.00 93.50 82 GLY A O 1
ATOM 693 N N . ARG A 1 83 ? -6.295 8.198 -8.556 1.00 94.06 83 ARG A N 1
ATOM 694 C CA . ARG A 1 83 ? -5.407 7.989 -9.708 1.00 94.06 83 ARG A CA 1
ATOM 695 C C . ARG A 1 83 ? -5.586 6.619 -10.345 1.00 94.06 83 ARG A C 1
ATOM 697 O O . ARG A 1 83 ? -5.902 5.642 -9.674 1.00 94.06 83 ARG A O 1
ATOM 704 N N . SER A 1 84 ? -5.280 6.525 -11.636 1.00 97.31 84 SER A N 1
ATOM 705 C CA . SER A 1 84 ? -5.240 5.239 -12.333 1.00 97.31 84 SER A CA 1
ATOM 706 C C . SER A 1 84 ? -4.086 4.360 -11.832 1.00 97.31 84 SER A C 1
ATOM 708 O O . SER A 1 84 ? -3.054 4.851 -11.367 1.00 97.31 84 SER A O 1
ATOM 710 N N . TYR A 1 85 ? -4.214 3.039 -11.989 1.00 97.56 85 TYR A N 1
ATOM 711 C CA . TYR A 1 85 ? -3.131 2.099 -11.666 1.00 97.56 85 TYR A CA 1
ATOM 712 C C . TYR A 1 85 ? -1.883 2.319 -12.534 1.00 97.56 85 TYR A C 1
ATOM 714 O O . TYR A 1 85 ? -0.763 2.055 -12.098 1.00 97.56 85 TYR A O 1
ATOM 722 N N . GLU A 1 86 ? -2.073 2.828 -13.755 1.00 96.94 86 GLU A N 1
ATOM 723 C CA . GLU A 1 86 ? -0.991 3.157 -14.683 1.00 96.94 86 GLU A CA 1
ATOM 724 C C . GLU A 1 86 ? -0.154 4.358 -14.231 1.00 96.94 86 GLU A C 1
ATOM 726 O O . GLU A 1 86 ? 1.040 4.380 -14.521 1.00 96.94 86 GLU A O 1
ATOM 731 N N . ASP A 1 87 ? -0.743 5.312 -13.507 1.00 96.88 87 ASP A N 1
ATOM 732 C CA . ASP A 1 87 ? -0.002 6.398 -12.855 1.00 96.88 87 ASP A CA 1
ATOM 733 C C . ASP A 1 87 ? 0.613 5.922 -11.532 1.00 96.88 87 ASP A C 1
ATOM 735 O O . ASP A 1 87 ? 1.815 6.061 -11.290 1.00 96.88 87 ASP A O 1
ATOM 739 N N . LEU A 1 88 ? -0.197 5.259 -10.700 1.00 96.44 88 LEU A N 1
ATOM 740 C CA . LEU A 1 88 ? 0.187 4.872 -9.345 1.00 96.44 88 LEU A CA 1
ATOM 741 C C . LEU A 1 88 ? 1.422 3.957 -9.318 1.00 96.44 88 LEU A C 1
ATOM 743 O O . LEU A 1 88 ? 2.252 4.092 -8.414 1.00 96.44 88 LEU A O 1
ATOM 747 N N . LYS A 1 89 ? 1.595 3.096 -10.334 1.00 96.06 89 LYS A N 1
ATOM 748 C CA . LYS A 1 89 ? 2.746 2.182 -10.465 1.00 96.06 89 LYS A CA 1
ATOM 749 C C . LYS A 1 89 ? 4.104 2.874 -10.385 1.00 96.06 89 LYS A C 1
ATOM 751 O O . LYS A 1 89 ? 5.071 2.256 -9.949 1.00 96.06 89 LYS A O 1
ATOM 756 N N . PHE A 1 90 ? 4.200 4.121 -10.850 1.00 95.19 90 PHE A N 1
ATOM 757 C CA . PHE A 1 90 ? 5.466 4.849 -10.874 1.00 95.19 90 PHE A CA 1
ATOM 758 C C . PHE A 1 90 ? 5.862 5.311 -9.477 1.00 95.19 90 PHE A C 1
ATOM 760 O O . PHE A 1 90 ? 7.035 5.260 -9.136 1.00 95.19 90 PHE A O 1
ATOM 767 N N . SER A 1 91 ? 4.883 5.696 -8.657 1.00 94.12 91 SER A N 1
ATOM 768 C CA . SER A 1 91 ? 5.131 6.102 -7.272 1.00 94.12 91 SER A CA 1
ATOM 769 C C . SER A 1 91 ? 5.334 4.915 -6.328 1.00 94.12 91 SER A C 1
ATOM 771 O O . SER A 1 91 ? 6.177 4.974 -5.442 1.00 94.12 91 SER A O 1
ATOM 773 N N . THR A 1 92 ? 4.593 3.821 -6.516 1.00 94.50 92 THR A N 1
ATOM 774 C CA . THR A 1 92 ? 4.659 2.650 -5.626 1.00 94.50 92 THR A CA 1
ATOM 775 C C . THR A 1 92 ? 5.773 1.677 -6.002 1.00 94.50 92 THR A C 1
ATOM 777 O O . THR A 1 92 ? 6.205 0.886 -5.172 1.00 94.50 92 THR A O 1
ATOM 780 N N . GLY A 1 93 ? 6.225 1.676 -7.260 1.00 94.69 93 GLY A N 1
ATOM 781 C CA . GLY A 1 93 ? 7.104 0.621 -7.772 1.00 94.69 93 GLY A CA 1
ATOM 782 C C . GLY A 1 93 ? 6.396 -0.729 -7.969 1.00 94.69 93 GLY A C 1
ATOM 783 O O . GLY A 1 93 ? 7.056 -1.746 -8.181 1.00 94.69 93 GLY A O 1
ATOM 784 N N . ILE A 1 94 ? 5.058 -0.764 -7.927 1.00 94.88 94 ILE A N 1
ATOM 785 C CA . ILE A 1 94 ? 4.233 -1.968 -8.108 1.00 94.88 94 ILE A CA 1
ATOM 786 C C . ILE A 1 94 ? 3.551 -1.899 -9.475 1.00 94.88 94 ILE A C 1
ATOM 788 O O . ILE A 1 94 ? 2.979 -0.878 -9.830 1.00 94.88 94 ILE A O 1
ATOM 792 N N . SER A 1 95 ? 3.572 -2.977 -10.266 1.00 94.88 95 SER A N 1
ATOM 793 C CA . SER A 1 95 ? 2.945 -2.961 -11.598 1.00 94.88 95 SER A CA 1
ATOM 794 C C . SER A 1 95 ? 1.435 -2.698 -11.524 1.00 94.88 95 SER A C 1
ATOM 796 O O . SER A 1 95 ? 0.767 -3.154 -10.599 1.00 94.88 95 SER A O 1
ATOM 798 N N . ALA A 1 96 ? 0.877 -2.037 -12.543 1.00 96.56 96 ALA A N 1
ATOM 799 C CA . ALA A 1 96 ? -0.557 -1.746 -12.613 1.00 96.56 96 ALA A CA 1
ATOM 800 C C . ALA A 1 96 ? -1.430 -3.009 -12.496 1.00 96.56 96 ALA A C 1
ATOM 802 O O . ALA A 1 96 ? -2.450 -2.996 -11.817 1.00 96.56 96 ALA A O 1
ATOM 803 N N . GLN A 1 97 ? -0.987 -4.127 -13.083 1.00 95.25 97 GLN A N 1
ATOM 804 C CA . GLN A 1 97 ? -1.662 -5.420 -12.953 1.00 95.25 97 GLN A CA 1
ATOM 805 C C . GLN A 1 97 ? -1.710 -5.902 -11.496 1.00 95.25 97 GLN A C 1
ATOM 807 O O . GLN A 1 97 ? -2.753 -6.345 -11.030 1.00 95.25 97 GLN A O 1
ATOM 812 N N . THR A 1 98 ? -0.592 -5.815 -10.770 1.00 94.94 98 THR A N 1
ATOM 813 C CA . THR A 1 98 ? -0.535 -6.221 -9.360 1.00 94.94 98 THR A CA 1
ATOM 814 C C . THR A 1 98 ? -1.289 -5.231 -8.463 1.00 94.94 98 THR A C 1
ATOM 816 O O . THR A 1 98 ? -1.930 -5.650 -7.507 1.00 94.94 98 THR A O 1
ATOM 819 N N . LEU A 1 99 ? -1.293 -3.934 -8.783 1.00 97.56 99 LEU A N 1
ATOM 820 C CA . LEU A 1 99 ? -2.150 -2.951 -8.109 1.00 97.56 99 LEU A CA 1
ATOM 821 C C . LEU A 1 99 ? -3.637 -3.282 -8.288 1.00 97.56 99 LEU A C 1
ATOM 823 O O . LEU A 1 99 ? -4.392 -3.211 -7.322 1.00 97.56 99 LEU A O 1
ATOM 827 N N . GLY A 1 100 ? -4.034 -3.721 -9.485 1.00 97.44 100 GLY A N 1
ATOM 828 C CA . GLY A 1 100 ? -5.401 -4.145 -9.784 1.00 97.44 100 GLY A CA 1
ATOM 829 C C . GLY A 1 100 ? -5.883 -5.359 -8.986 1.00 97.44 100 GLY A C 1
ATOM 830 O O . GLY A 1 100 ? -7.087 -5.530 -8.846 1.00 97.44 100 GLY A O 1
ATOM 831 N N . SER A 1 101 ? -4.984 -6.175 -8.423 1.00 96.75 101 S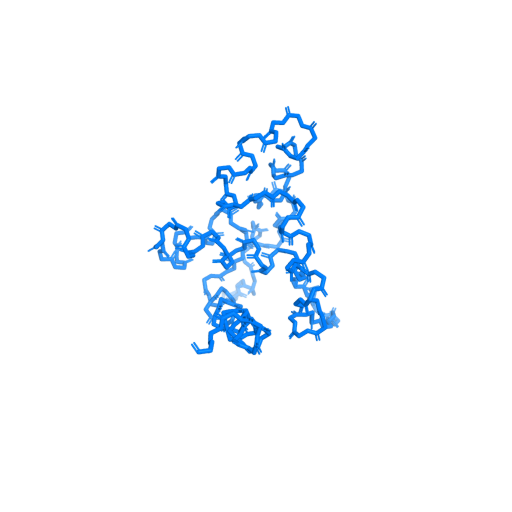ER A N 1
ATOM 832 C CA . SER A 1 101 ? -5.357 -7.226 -7.466 1.00 96.75 101 SER A CA 1
ATOM 833 C C . SER A 1 101 ? -5.244 -6.749 -6.016 1.00 96.75 101 SER A C 1
ATOM 835 O O . SER A 1 101 ? -6.144 -6.982 -5.217 1.00 96.75 101 SER A O 1
ATOM 837 N N . ILE A 1 102 ? -4.167 -6.034 -5.671 1.00 97.12 102 ILE A N 1
ATOM 838 C CA . ILE A 1 102 ? -3.911 -5.558 -4.304 1.00 97.12 102 ILE A CA 1
ATOM 839 C C . ILE A 1 102 ? -5.011 -4.628 -3.811 1.00 97.12 102 ILE A C 1
ATOM 841 O O . ILE A 1 102 ? -5.481 -4.804 -2.688 1.00 97.12 102 ILE A O 1
ATOM 845 N N . ILE A 1 103 ? -5.392 -3.635 -4.615 1.00 97.62 103 ILE A N 1
ATOM 846 C CA . ILE A 1 103 ? -6.280 -2.560 -4.171 1.00 97.62 103 ILE A CA 1
ATOM 847 C C . ILE A 1 103 ? -7.675 -3.117 -3.855 1.00 97.62 103 ILE A C 1
ATOM 849 O O . ILE A 1 103 ? -8.124 -2.919 -2.728 1.00 97.62 103 ILE A O 1
ATOM 853 N N . PRO A 1 104 ? -8.339 -3.887 -4.743 1.00 97.75 104 PRO A N 1
ATOM 854 C CA . PRO A 1 104 ? -9.629 -4.491 -4.412 1.00 97.75 104 PRO A CA 1
ATOM 855 C C . PRO A 1 104 ? -9.567 -5.475 -3.238 1.00 97.75 104 PRO A C 1
ATOM 857 O O . PRO A 1 104 ? -10.439 -5.424 -2.373 1.00 97.75 104 PRO A O 1
ATOM 860 N N . GLU A 1 105 ? -8.538 -6.333 -3.164 1.00 97.31 105 GLU A N 1
ATOM 861 C CA . GLU A 1 105 ? -8.350 -7.259 -2.031 1.00 97.31 105 GLU A CA 1
ATOM 862 C C . GLU A 1 105 ? -8.246 -6.503 -0.700 1.00 97.31 105 GLU A C 1
ATOM 864 O O . GLU A 1 105 ? -8.857 -6.891 0.293 1.00 97.31 105 GLU A O 1
ATOM 869 N N . THR A 1 106 ? -7.489 -5.406 -0.685 1.00 97.50 106 THR A N 1
ATOM 870 C CA . THR A 1 106 ? -7.270 -4.606 0.523 1.00 97.50 106 THR A CA 1
ATOM 871 C C . THR A 1 106 ? -8.517 -3.798 0.885 1.00 97.50 106 THR A C 1
ATOM 873 O O . THR A 1 106 ? -8.888 -3.771 2.053 1.00 97.50 106 THR A O 1
ATOM 876 N N . CYS A 1 107 ? -9.221 -3.209 -0.090 1.00 96.94 107 CYS A N 1
ATOM 877 C CA . CYS A 1 107 ? -10.506 -2.542 0.145 1.00 96.94 107 CYS A CA 1
ATOM 878 C C . CYS A 1 107 ? -11.552 -3.498 0.727 1.00 96.94 107 CYS A C 1
ATOM 880 O O . CYS A 1 107 ? -12.264 -3.126 1.658 1.00 96.94 107 CYS A O 1
ATOM 882 N N . LYS A 1 108 ? -11.629 -4.729 0.208 1.00 96.56 108 LYS A N 1
ATOM 883 C CA . LYS A 1 108 ? -12.520 -5.761 0.740 1.00 96.56 108 LYS A CA 1
ATOM 884 C C . LYS A 1 108 ? -12.178 -6.085 2.196 1.00 96.56 108 LYS A C 1
ATOM 886 O O . LYS A 1 108 ? -13.071 -6.056 3.030 1.00 96.56 108 LYS A O 1
ATOM 891 N N . ALA A 1 109 ? -10.901 -6.312 2.507 1.00 96.12 109 ALA A N 1
ATOM 892 C CA . ALA A 1 109 ? -10.467 -6.577 3.878 1.00 96.12 109 ALA A CA 1
ATOM 893 C C . ALA A 1 109 ? -10.771 -5.400 4.827 1.00 96.12 109 ALA A C 1
ATOM 895 O O . ALA A 1 109 ? -11.227 -5.615 5.944 1.00 96.12 109 ALA A O 1
ATOM 896 N N . ILE A 1 110 ? -10.576 -4.153 4.377 1.00 95.06 110 ILE A N 1
ATOM 897 C CA . ILE A 1 110 ? -10.946 -2.953 5.146 1.00 95.06 110 ILE A CA 1
ATOM 898 C C . ILE A 1 110 ? -12.444 -2.954 5.453 1.00 95.06 110 ILE A C 1
ATOM 900 O O . ILE A 1 110 ? -12.829 -2.751 6.602 1.00 95.06 110 ILE A O 1
ATOM 904 N N . TYR A 1 111 ? -13.282 -3.188 4.442 1.00 94.69 111 TYR A N 1
ATOM 905 C CA . TYR A 1 111 ? -14.729 -3.238 4.618 1.00 94.69 111 TYR A CA 1
ATOM 906 C C . TYR A 1 111 ? -15.134 -4.344 5.596 1.00 94.69 111 TYR A C 1
ATOM 908 O O . TYR A 1 111 ? -15.846 -4.068 6.555 1.00 94.69 111 TYR A O 1
ATOM 916 N N . GLU A 1 112 ? -14.619 -5.562 5.411 1.00 93.19 112 GLU A N 1
ATOM 917 C CA . GLU A 1 112 ? -14.965 -6.719 6.240 1.00 93.19 112 GLU A CA 1
ATOM 918 C C . GLU A 1 112 ? -14.623 -6.524 7.722 1.00 93.19 112 GLU A C 1
ATOM 920 O O . GLU A 1 112 ? -15.393 -6.939 8.581 1.00 93.19 112 GLU A O 1
ATOM 925 N N . ILE A 1 113 ? -13.502 -5.865 8.023 1.00 91.56 113 ILE A N 1
ATOM 926 C CA . ILE A 1 113 ? -13.053 -5.620 9.400 1.00 91.56 113 ILE A CA 1
ATOM 927 C C . ILE A 1 113 ? -13.793 -4.441 10.040 1.00 91.56 113 ILE A C 1
ATOM 929 O O . ILE A 1 113 ? -14.112 -4.472 11.229 1.00 91.56 113 ILE A O 1
ATOM 933 N N . LEU A 1 114 ? -14.024 -3.365 9.285 1.00 89.81 114 LEU A N 1
ATOM 934 C CA . LEU A 1 114 ? -14.564 -2.127 9.849 1.00 89.81 114 LEU A CA 1
ATOM 935 C C . LEU A 1 114 ? -16.094 -2.085 9.870 1.00 89.81 114 LEU A C 1
ATOM 937 O O . LEU A 1 114 ? -16.642 -1.357 10.701 1.00 89.81 114 LEU A O 1
ATOM 94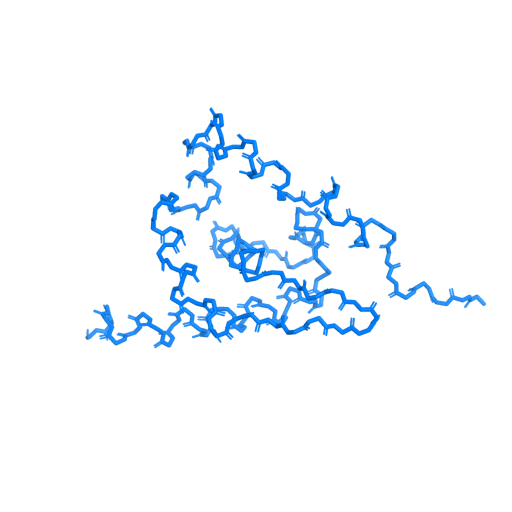1 N N . GLN A 1 115 ? -16.781 -2.848 9.011 1.00 90.06 115 GLN A N 1
ATOM 942 C CA . GLN A 1 115 ? -18.248 -2.841 8.930 1.00 90.06 115 GLN A CA 1
ATOM 943 C C . GLN A 1 115 ? -18.897 -3.149 10.286 1.00 90.06 115 GLN A C 1
ATOM 945 O O . GLN A 1 115 ? -19.740 -2.381 10.744 1.00 90.06 115 GLN A O 1
ATOM 950 N N . ASP A 1 116 ? -18.420 -4.179 10.990 1.00 81.19 116 ASP A N 1
ATOM 951 C CA . ASP A 1 116 ? -19.018 -4.638 12.250 1.00 81.19 116 ASP A CA 1
ATOM 952 C C . ASP A 1 116 ? -18.853 -3.611 13.377 1.00 81.19 116 ASP A C 1
ATOM 954 O O . ASP A 1 116 ? -19.666 -3.524 14.300 1.00 81.19 116 ASP A O 1
ATOM 958 N N . THR A 1 117 ? -17.786 -2.814 13.302 1.00 81.50 117 THR A N 1
ATOM 959 C CA . THR A 1 117 ? -17.450 -1.831 14.334 1.00 81.50 117 THR A CA 1
ATOM 960 C C . THR A 1 117 ? -18.131 -0.483 14.085 1.00 81.50 117 THR A C 1
ATOM 962 O O . THR A 1 117 ? -18.547 0.169 15.044 1.00 81.50 117 THR A O 1
ATOM 965 N N . TYR A 1 118 ? -18.254 -0.056 12.823 1.00 82.44 118 TYR A N 1
ATOM 966 C CA . TYR A 1 118 ? -18.579 1.336 12.481 1.00 82.44 118 TYR A CA 1
ATOM 967 C C . TYR A 1 118 ? -19.784 1.529 11.549 1.00 82.44 118 TYR A C 1
ATOM 969 O O . TYR A 1 118 ? -20.265 2.655 11.449 1.00 82.44 118 TYR A O 1
ATOM 977 N N . MET A 1 119 ? -20.283 0.491 10.872 1.00 76.31 119 MET A N 1
ATOM 978 C CA . MET A 1 119 ? -21.373 0.598 9.887 1.00 76.31 119 MET A CA 1
ATOM 979 C C . MET A 1 119 ? -22.648 -0.106 10.373 1.00 76.31 119 MET A C 1
ATOM 981 O O . MET A 1 119 ? -23.134 -1.033 9.728 1.00 76.31 119 MET A O 1
ATOM 985 N N . LYS A 1 120 ? -23.165 0.332 11.528 1.00 59.34 120 LYS A N 1
ATOM 986 C CA . LYS A 1 120 ? -24.470 -0.102 12.056 1.00 59.34 120 LYS A CA 1
ATOM 987 C C . LYS A 1 120 ? -25.633 0.620 11.389 1.00 59.34 120 LYS A C 1
ATOM 989 O O . LYS A 1 120 ? -25.491 1.839 11.144 1.00 59.34 120 LYS A O 1
#

pLDDT: mean 91.69, std 8.62, range [49.88, 97.75]

Sequence (120 aa):
MRRKWVKNWLARRDLFGHMTLLKELNENEPNDLKNYLRMSKPDFDRLLDLLRPHITKQDTVMRQAIPAEERLIATLRFLATGRSYEDLKFSTGISAQTLGSIIPETCKAIYEILQDTYMK

Foldseek 3Di:
DDDDPDDPLLVVLVPQACPVVLVVCVVPNQVVNCVLLVHHPVVLVVLLVQCQVQQDDCQDPVGGDDHSSLLSSLLSNCVVPVDQLCVSCRHSSHHSVVNVVSNVSSVVSSCVRCCVPPVD